Protein AF-A0AAE3R8P4-F1 (afdb_monomer_lite)

Sequence (174 aa):
MRALVIVIVSLFISVQSFGQLGGVLKKAKDKAASEATSMDGKGVQPDACISNVEGRLKSINDSYYPKFQKDAKGYLGSPSALWFARKDFEAARYFYTGGKQGYGRPGAVTCDQGPATIDPRYKALKDKMDAAEAKVKEMEKAKGYEFVGVKDNNILYKDIKTGKELSADESGNI

pLDDT: mean 77.82, std 22.67, range [34.72, 98.31]

Foldseek 3Di:
DDDDDDDDDDDDDDDDDDDPPVVVVVVVVVVVVPVVDPPPVPQDDLVVLLCLLVVLLCCLVPPLLVVCVVPVCVQLVAWQSLVSLQQSLQSSVCQLVQNPFGADDPPPDHNDPDPNVVDVSSVVVVVSSVVSVVSSQVSQVSSQWDFDGADPNATWIARNVVRDIDDSVRSSTD

Radius of gyration: 30.26 Å; chains: 1; bounding box: 42×77×88 Å

Structure (mmCIF, N/CA/C/O backbone):
data_AF-A0AAE3R8P4-F1
#
_entry.id   AF-A0AAE3R8P4-F1
#
loop_
_atom_site.group_PDB
_atom_site.id
_atom_site.type_symbol
_atom_site.label_atom_id
_atom_site.label_alt_id
_atom_site.label_comp_id
_atom_site.label_asym_id
_atom_site.label_entity_id
_atom_site.label_seq_id
_atom_site.pdbx_PDB_ins_code
_atom_site.Cartn_x
_atom_site.Cartn_y
_atom_site.Cartn_z
_atom_site.occupancy
_atom_site.B_iso_or_equiv
_atom_site.auth_seq_id
_atom_site.auth_comp_id
_atom_site.auth_asym_id
_atom_site.auth_atom_id
_atom_site.pdbx_PDB_model_num
ATOM 1 N N . MET A 1 1 ? 10.274 -66.204 -51.457 1.00 34.72 1 MET A N 1
ATOM 2 C CA . MET A 1 1 ? 11.520 -66.260 -52.249 1.00 34.72 1 MET A CA 1
ATOM 3 C C . MET A 1 1 ? 11.538 -65.085 -53.212 1.00 34.72 1 MET A C 1
ATOM 5 O O . MET A 1 1 ? 10.540 -64.849 -53.869 1.00 34.72 1 MET A O 1
ATOM 9 N N . ARG A 1 2 ? 12.651 -64.344 -53.178 1.00 39.69 2 ARG A N 1
ATOM 10 C CA . ARG A 1 2 ? 13.219 -63.391 -54.149 1.00 39.69 2 ARG A CA 1
ATOM 11 C C . ARG A 1 2 ? 12.460 -63.171 -55.470 1.00 39.69 2 ARG A C 1
ATOM 13 O O . ARG A 1 2 ? 12.318 -64.117 -56.230 1.00 39.69 2 ARG A O 1
ATOM 20 N N . ALA A 1 3 ? 12.212 -61.907 -55.813 1.00 35.81 3 ALA A N 1
ATOM 21 C CA . ALA A 1 3 ? 12.577 -61.374 -57.129 1.00 35.81 3 ALA A CA 1
ATOM 22 C C . ALA A 1 3 ? 12.616 -59.839 -57.088 1.00 35.81 3 ALA A C 1
ATOM 24 O O . ALA A 1 3 ? 11.603 -59.158 -56.973 1.00 35.81 3 ALA A O 1
ATOM 25 N N . LEU A 1 4 ? 13.840 -59.335 -57.143 1.00 42.78 4 LEU A N 1
ATOM 26 C CA . LEU A 1 4 ? 14.225 -57.959 -57.393 1.00 42.78 4 LEU A CA 1
ATOM 27 C C . LEU A 1 4 ? 14.168 -57.752 -58.914 1.00 42.78 4 LEU A C 1
ATOM 29 O O . LEU A 1 4 ? 14.812 -58.513 -59.631 1.00 42.78 4 LEU A O 1
ATOM 33 N N . VAL A 1 5 ? 13.435 -56.754 -59.409 1.00 38.69 5 VAL A N 1
ATOM 34 C CA . VAL A 1 5 ? 13.581 -56.292 -60.798 1.00 38.69 5 VAL A CA 1
ATOM 35 C C . VAL A 1 5 ? 13.762 -54.782 -60.783 1.00 38.69 5 VAL A C 1
ATOM 37 O O . VAL A 1 5 ? 12.834 -54.006 -60.576 1.00 38.69 5 VAL A O 1
ATOM 40 N N . ILE A 1 6 ? 15.025 -54.412 -60.956 1.00 45.69 6 ILE A N 1
ATOM 41 C CA . ILE A 1 6 ? 15.512 -53.081 -61.282 1.00 45.69 6 ILE A CA 1
ATOM 42 C C . ILE A 1 6 ? 15.182 -52.837 -62.756 1.00 45.69 6 ILE A C 1
ATOM 44 O O . ILE A 1 6 ? 15.596 -53.624 -63.606 1.00 45.69 6 ILE A O 1
ATOM 48 N N . VAL A 1 7 ? 14.507 -51.731 -63.068 1.00 41.19 7 VAL A N 1
ATOM 49 C CA . VAL A 1 7 ? 14.549 -51.139 -64.409 1.00 41.19 7 VAL A CA 1
ATOM 50 C C . VAL A 1 7 ? 14.964 -49.683 -64.263 1.00 41.19 7 VAL A C 1
ATOM 52 O O . VAL A 1 7 ? 14.211 -48.829 -63.806 1.00 41.19 7 VAL A O 1
ATOM 55 N N . ILE A 1 8 ? 16.221 -49.453 -64.628 1.00 45.25 8 ILE A N 1
ATOM 56 C CA . ILE A 1 8 ? 16.829 -48.155 -64.894 1.00 45.25 8 ILE A CA 1
ATOM 57 C C . ILE A 1 8 ? 16.442 -47.791 -66.328 1.00 45.25 8 ILE A C 1
ATOM 59 O O . ILE A 1 8 ? 16.753 -48.545 -67.248 1.00 45.25 8 ILE A O 1
ATOM 63 N N . VAL A 1 9 ? 15.801 -46.638 -66.527 1.00 41.31 9 VAL A N 1
ATOM 64 C CA . VAL A 1 9 ? 15.781 -45.967 -67.832 1.00 41.31 9 VAL A CA 1
ATOM 65 C C . VAL A 1 9 ? 16.339 -44.566 -67.655 1.00 41.31 9 VAL A C 1
ATOM 67 O O . VAL A 1 9 ? 15.931 -43.795 -66.789 1.00 41.31 9 VAL A O 1
ATOM 70 N N . SER A 1 10 ? 17.346 -44.318 -68.472 1.00 40.88 10 SER A N 1
ATOM 71 C CA . SER A 1 10 ? 18.300 -43.230 -68.427 1.00 40.88 10 SER A CA 1
ATOM 72 C C . SER A 1 10 ? 17.817 -41.986 -69.174 1.00 40.88 10 SER A C 1
ATOM 74 O O . SER A 1 10 ? 17.203 -42.091 -70.228 1.00 40.88 10 SER A O 1
ATOM 76 N N . LEU A 1 11 ? 18.252 -40.835 -68.651 1.00 38.25 11 LEU A N 1
ATOM 77 C CA . LEU A 1 11 ? 18.600 -39.587 -69.341 1.00 38.25 11 LEU A CA 1
ATOM 78 C C . LEU A 1 11 ? 17.539 -38.882 -70.211 1.00 38.25 11 LEU A C 1
ATOM 80 O O . LEU A 1 11 ? 17.359 -39.194 -71.380 1.00 38.25 11 LEU A O 1
ATOM 84 N N . PHE A 1 12 ? 17.090 -37.724 -69.716 1.00 40.06 12 PHE A N 1
ATOM 85 C CA . PHE A 1 12 ? 17.324 -36.478 -70.452 1.00 40.06 12 PHE A CA 1
ATOM 86 C C . PHE A 1 12 ? 18.045 -35.476 -69.547 1.00 40.06 12 PHE A C 1
ATOM 88 O O . PHE A 1 12 ? 17.573 -35.108 -68.473 1.00 40.06 12 PHE A O 1
ATOM 95 N N . ILE A 1 13 ? 19.237 -35.087 -69.993 1.00 48.44 13 ILE A N 1
ATOM 96 C CA . ILE A 1 13 ? 20.045 -34.003 -69.448 1.00 48.44 13 ILE A CA 1
ATOM 97 C C . ILE A 1 13 ? 19.476 -32.697 -69.998 1.00 48.44 13 ILE A C 1
ATOM 99 O O . ILE A 1 13 ? 19.463 -32.494 -71.209 1.00 48.44 13 ILE A O 1
ATOM 103 N N . SER A 1 14 ? 19.124 -31.770 -69.115 1.00 42.75 14 SER A N 1
ATOM 104 C CA . SER A 1 14 ? 19.310 -30.348 -69.394 1.00 42.75 14 SER A CA 1
ATOM 105 C C . SER A 1 14 ? 19.707 -29.652 -68.101 1.00 42.75 14 SER A C 1
ATOM 107 O O . SER A 1 14 ? 18.907 -29.439 -67.192 1.00 42.75 14 SER A O 1
ATOM 109 N N . VAL A 1 15 ? 21.001 -29.365 -68.032 1.00 44.94 15 VAL A N 1
ATOM 110 C CA . VAL A 1 15 ? 21.648 -28.493 -67.061 1.00 44.94 15 VAL A CA 1
ATOM 111 C C . VAL A 1 15 ? 20.979 -27.125 -67.110 1.00 44.94 15 VAL A C 1
ATOM 113 O O . VAL A 1 15 ? 20.926 -26.529 -68.180 1.00 44.94 15 VAL A O 1
ATOM 116 N N . GLN A 1 16 ? 20.584 -26.585 -65.958 1.00 41.31 16 GLN A N 1
ATOM 117 C CA . GLN A 1 16 ? 20.777 -25.162 -65.703 1.00 41.31 16 GLN A CA 1
ATOM 118 C C . GLN A 1 16 ? 20.914 -24.873 -64.203 1.00 41.31 16 GLN A C 1
ATOM 120 O O . GLN A 1 16 ? 19.970 -24.941 -63.423 1.00 41.31 16 GLN A O 1
ATOM 125 N N . SER A 1 17 ? 22.136 -24.451 -63.868 1.00 39.94 17 SER A N 1
ATOM 126 C CA . SER A 1 17 ? 22.489 -23.520 -62.791 1.00 39.94 17 SER A CA 1
ATOM 127 C C . SER A 1 17 ? 22.345 -23.980 -61.335 1.00 39.94 17 SER A C 1
ATOM 129 O O . SER A 1 17 ? 21.354 -23.750 -60.646 1.00 39.94 17 SER A O 1
ATOM 131 N N . PHE A 1 18 ? 23.480 -24.462 -60.822 1.00 46.66 18 PHE A N 1
ATOM 132 C CA . PHE A 1 18 ? 23.996 -24.087 -59.506 1.00 46.66 18 PHE A CA 1
ATOM 133 C C . PHE A 1 18 ? 23.736 -22.595 -59.231 1.00 46.66 18 PHE A C 1
ATOM 135 O O . PHE A 1 18 ? 24.358 -21.729 -59.839 1.00 46.66 18 PHE A O 1
ATOM 142 N N . GLY A 1 19 ? 22.809 -22.297 -58.323 1.00 44.84 19 GLY A N 1
ATOM 143 C CA . GLY A 1 19 ? 22.514 -20.913 -57.945 1.00 44.84 19 GLY A CA 1
ATOM 144 C C . GLY A 1 19 ? 21.623 -20.728 -56.718 1.00 44.84 19 GLY A C 1
ATOM 145 O O . GLY A 1 19 ? 21.225 -19.603 -56.442 1.00 44.84 19 GLY A O 1
ATOM 146 N N . GLN A 1 20 ? 21.295 -21.784 -55.963 1.00 42.03 20 GLN A N 1
ATOM 147 C CA . GLN A 1 20 ? 20.344 -21.665 -54.846 1.00 42.03 20 GLN A CA 1
ATOM 148 C C . GLN A 1 20 ? 20.887 -21.975 -53.449 1.00 42.03 20 GLN A C 1
ATOM 150 O O . GLN A 1 20 ? 20.189 -21.697 -52.480 1.00 42.03 20 GLN A O 1
ATOM 155 N N . LEU A 1 21 ? 22.141 -22.411 -53.285 1.00 44.31 21 LEU A N 1
ATOM 156 C CA . LEU A 1 21 ? 22.715 -22.619 -51.942 1.00 44.31 21 LEU A CA 1
ATOM 157 C C . LEU A 1 21 ? 23.191 -21.329 -51.240 1.00 44.31 21 LEU A C 1
ATOM 159 O O . LEU A 1 21 ? 23.344 -21.330 -50.022 1.00 44.31 21 LEU A O 1
ATOM 163 N N . GLY A 1 22 ? 23.328 -20.205 -51.954 1.00 40.84 22 GLY A N 1
ATOM 164 C CA . GLY A 1 22 ? 23.588 -18.889 -51.342 1.00 40.84 22 GLY A CA 1
ATOM 165 C C . GLY A 1 22 ? 22.333 -18.194 -50.792 1.00 40.84 22 GLY A C 1
ATOM 166 O O . GLY A 1 22 ? 22.421 -17.365 -49.887 1.00 40.84 22 GLY A O 1
ATOM 167 N N . GLY A 1 23 ? 21.148 -18.553 -51.301 1.00 39.78 23 GLY A N 1
ATOM 168 C CA . GLY A 1 23 ? 19.876 -17.955 -50.887 1.00 39.78 23 GLY A CA 1
ATOM 169 C C . GLY A 1 23 ? 19.328 -18.526 -49.580 1.00 39.78 23 G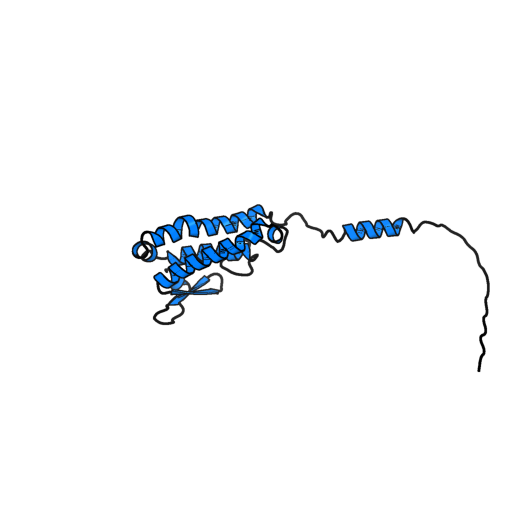LY A C 1
ATOM 170 O O . GLY A 1 23 ? 18.700 -17.800 -48.814 1.00 39.78 23 GLY A O 1
ATOM 171 N N . VAL A 1 24 ? 19.591 -19.805 -49.284 1.00 45.69 24 VAL A N 1
ATOM 172 C CA . VAL A 1 24 ? 19.056 -20.461 -48.075 1.00 45.69 24 VAL A CA 1
ATOM 173 C C . VAL A 1 24 ? 19.833 -20.064 -46.817 1.00 45.69 24 VAL A C 1
ATOM 175 O O . VAL A 1 24 ? 19.227 -19.892 -45.765 1.00 45.69 24 VAL A O 1
ATOM 178 N N . LEU A 1 25 ? 21.144 -19.811 -46.924 1.00 44.97 25 LEU A N 1
ATOM 179 C CA . LEU A 1 25 ? 21.948 -19.281 -45.812 1.00 44.97 25 LEU A CA 1
ATOM 180 C C . LEU A 1 25 ? 21.599 -17.823 -45.486 1.00 44.97 25 LEU A C 1
ATOM 182 O O . LEU A 1 25 ? 21.582 -17.447 -44.314 1.00 44.97 25 LEU A O 1
ATOM 186 N N . LYS A 1 26 ? 21.228 -17.022 -46.495 1.00 45.53 26 LYS A N 1
ATOM 187 C CA . LYS A 1 26 ? 20.681 -15.682 -46.261 1.00 45.53 26 LYS A CA 1
ATOM 188 C C . LYS A 1 26 ? 19.285 -15.754 -45.639 1.00 45.53 26 LYS A C 1
ATOM 190 O O . LYS A 1 26 ? 19.054 -15.103 -44.633 1.00 45.53 26 LYS A O 1
ATOM 195 N N . LYS A 1 27 ? 18.411 -16.653 -46.108 1.00 45.81 27 LYS A N 1
ATOM 196 C CA . LYS A 1 27 ? 17.082 -16.860 -45.503 1.00 45.81 27 LYS A CA 1
ATOM 197 C C . LYS A 1 27 ? 17.136 -17.425 -44.081 1.00 45.81 27 LYS A C 1
ATOM 199 O O . LYS A 1 27 ? 16.263 -17.096 -43.294 1.00 45.81 27 LYS A O 1
ATOM 204 N N . ALA A 1 28 ? 18.134 -18.233 -43.722 1.00 47.09 28 ALA A N 1
ATOM 205 C CA . ALA A 1 28 ? 18.304 -18.727 -42.353 1.00 47.09 28 ALA A CA 1
ATOM 206 C C . ALA A 1 28 ? 18.889 -17.658 -41.414 1.00 47.09 28 ALA A C 1
ATOM 208 O O . ALA A 1 28 ? 18.448 -17.556 -40.273 1.00 47.09 28 ALA A O 1
ATOM 209 N N . LYS A 1 29 ? 19.811 -16.810 -41.896 1.00 42.62 29 LYS A N 1
ATOM 210 C CA . LYS A 1 29 ? 20.301 -15.656 -41.126 1.00 42.62 29 LYS A CA 1
ATOM 211 C C . LYS A 1 29 ? 19.224 -14.580 -40.975 1.00 42.62 29 LYS A C 1
ATOM 213 O O . LYS A 1 29 ? 19.071 -14.042 -39.887 1.00 42.62 29 LYS A O 1
ATOM 218 N N . ASP A 1 30 ? 18.429 -14.347 -42.014 1.00 40.03 30 ASP A N 1
ATOM 219 C CA . ASP A 1 30 ? 17.311 -13.406 -41.977 1.00 40.03 30 ASP A CA 1
ATOM 220 C C . ASP A 1 30 ? 16.123 -13.971 -41.185 1.00 40.03 30 ASP A C 1
ATOM 222 O O . ASP A 1 30 ? 15.378 -13.195 -40.609 1.00 40.03 30 ASP A O 1
ATOM 226 N N . LYS A 1 31 ? 15.962 -15.300 -41.064 1.00 39.75 31 LYS A N 1
ATOM 227 C CA . LYS A 1 31 ? 14.930 -15.915 -40.208 1.00 39.75 31 LYS A CA 1
ATOM 228 C C . LYS A 1 31 ? 15.346 -16.006 -38.734 1.00 39.75 31 LYS A C 1
ATOM 230 O O . LYS A 1 31 ? 14.510 -15.772 -37.874 1.00 39.75 31 LYS A O 1
ATOM 235 N N . ALA A 1 32 ? 16.633 -16.208 -38.440 1.00 38.72 32 ALA A N 1
ATOM 236 C CA . ALA A 1 32 ? 17.183 -16.035 -37.090 1.00 38.72 32 ALA A CA 1
ATOM 237 C C . ALA A 1 32 ? 17.271 -14.551 -36.673 1.00 38.72 32 ALA A C 1
ATOM 239 O O . ALA A 1 32 ? 17.226 -14.242 -35.487 1.00 38.72 32 ALA A O 1
ATOM 240 N N . ALA A 1 33 ? 17.338 -13.625 -37.637 1.00 37.88 33 ALA A N 1
ATOM 241 C CA . ALA A 1 33 ? 17.174 -12.189 -37.406 1.00 37.88 33 ALA A CA 1
ATOM 242 C C . ALA A 1 33 ? 15.701 -11.727 -37.451 1.00 37.88 33 ALA A C 1
ATOM 244 O O . ALA A 1 33 ? 15.404 -10.632 -36.994 1.00 37.88 33 ALA A O 1
ATOM 245 N N . SER A 1 34 ? 14.771 -12.549 -37.951 1.00 40.09 34 SER A N 1
ATOM 246 C CA . SER A 1 34 ? 13.323 -12.263 -38.018 1.00 40.09 34 SER A CA 1
ATOM 247 C C . SER A 1 34 ? 12.538 -12.850 -36.842 1.00 40.09 34 SER A C 1
ATOM 249 O O . SER A 1 34 ? 11.363 -12.524 -36.687 1.00 40.09 34 SER A O 1
ATOM 251 N N . GLU A 1 35 ? 13.166 -13.672 -36.000 1.00 36.78 35 GLU A N 1
ATOM 252 C CA . GLU A 1 35 ? 12.722 -13.909 -34.618 1.00 36.78 35 GLU A CA 1
ATOM 253 C C . GLU A 1 35 ? 13.353 -12.903 -33.635 1.00 36.78 35 GLU A C 1
ATOM 255 O O . GLU A 1 35 ? 13.102 -12.959 -32.433 1.00 36.78 35 GLU A O 1
ATOM 260 N N . ALA A 1 36 ? 14.074 -11.888 -34.135 1.00 39.28 36 ALA A N 1
ATOM 261 C CA . ALA A 1 36 ? 14.112 -10.588 -33.472 1.00 39.28 36 ALA A CA 1
ATOM 262 C C . ALA A 1 36 ? 12.799 -9.875 -33.814 1.00 39.28 36 ALA A C 1
ATOM 264 O O . ALA A 1 36 ? 12.713 -9.036 -34.709 1.00 39.28 36 ALA A O 1
ATOM 265 N N . THR A 1 37 ? 11.756 -10.343 -33.133 1.00 39.44 37 THR A N 1
ATOM 266 C CA . THR A 1 37 ? 10.412 -9.786 -33.054 1.00 39.44 37 THR A CA 1
ATOM 267 C C . THR A 1 37 ? 10.424 -8.286 -33.298 1.00 39.44 37 THR A C 1
ATOM 269 O O . THR A 1 37 ? 11.175 -7.554 -32.651 1.00 39.44 37 THR A O 1
ATOM 272 N N . SER A 1 38 ? 9.559 -7.849 -34.207 1.00 35.44 38 SER A N 1
ATOM 273 C CA . SER A 1 38 ? 9.093 -6.478 -34.340 1.00 35.44 38 SER A CA 1
ATOM 274 C C . SER A 1 38 ? 8.716 -5.912 -32.967 1.00 35.44 38 SER A C 1
ATOM 276 O O . SER A 1 38 ? 7.572 -6.000 -32.525 1.00 35.44 38 SER A O 1
ATOM 278 N N . MET A 1 39 ? 9.692 -5.341 -32.270 1.00 42.06 39 MET A N 1
ATOM 279 C CA . MET A 1 39 ? 9.447 -4.342 -31.255 1.00 42.06 39 MET A CA 1
ATOM 280 C C . MET A 1 39 ? 9.284 -3.042 -32.023 1.00 42.06 39 MET A C 1
ATOM 282 O O . MET A 1 39 ? 10.241 -2.292 -32.209 1.00 42.06 39 MET A O 1
ATOM 286 N N . ASP A 1 40 ? 8.060 -2.780 -32.487 1.00 36.16 40 ASP A N 1
ATOM 287 C CA . ASP A 1 40 ? 7.622 -1.393 -32.591 1.00 36.16 40 ASP A CA 1
ATOM 288 C C . ASP A 1 40 ? 8.036 -0.736 -31.274 1.00 36.16 40 ASP A C 1
ATOM 290 O O . ASP A 1 40 ? 7.662 -1.222 -30.205 1.00 36.16 40 ASP A O 1
ATOM 294 N N . GLY A 1 41 ? 8.916 0.265 -31.353 1.00 42.38 41 GLY A N 1
ATOM 295 C CA . GLY A 1 41 ? 9.705 0.842 -30.257 1.00 42.38 41 GLY A CA 1
ATOM 296 C C . GLY A 1 41 ? 8.900 1.572 -29.176 1.00 42.38 41 GLY A C 1
ATOM 297 O O . GLY A 1 41 ? 9.265 2.663 -28.755 1.00 42.38 41 GLY A O 1
ATOM 298 N N . LYS A 1 42 ? 7.802 0.972 -28.722 1.00 46.25 42 LYS A N 1
ATOM 299 C CA . LYS A 1 42 ? 6.949 1.364 -27.604 1.00 46.25 42 LYS A CA 1
ATOM 300 C C . LYS A 1 42 ? 7.082 0.397 -26.424 1.00 46.25 42 LYS A C 1
ATOM 302 O O . LYS A 1 42 ? 6.207 0.355 -25.566 1.00 46.25 42 LYS A O 1
ATOM 307 N N . GLY A 1 43 ? 8.163 -0.385 -26.363 1.00 52.62 43 GLY A N 1
ATOM 308 C CA . GLY A 1 43 ? 8.546 -1.053 -25.124 1.00 52.62 43 GLY A CA 1
ATOM 309 C C . GLY A 1 43 ? 8.767 0.013 -24.054 1.00 52.62 43 GLY A C 1
ATOM 310 O O . GLY A 1 43 ? 9.581 0.918 -24.242 1.00 52.62 43 GLY A O 1
ATOM 311 N N . VAL A 1 44 ? 8.006 -0.052 -22.961 1.00 56.25 44 VAL A N 1
ATOM 312 C CA . VAL A 1 44 ? 8.179 0.866 -21.833 1.00 56.25 44 VAL A CA 1
ATOM 313 C C . VAL A 1 44 ? 9.620 0.750 -21.351 1.00 56.25 44 VAL A C 1
ATOM 315 O O . VAL A 1 44 ? 10.068 -0.332 -20.966 1.00 56.25 44 VAL A O 1
ATOM 318 N N . GLN A 1 45 ? 10.350 1.865 -21.411 1.00 64.06 45 GLN A N 1
ATOM 319 C CA . GLN A 1 45 ? 11.737 1.927 -20.967 1.00 64.06 45 GLN A CA 1
ATOM 320 C C . GLN A 1 45 ? 11.808 1.479 -19.496 1.00 64.06 45 GLN A C 1
ATOM 322 O O . GLN A 1 45 ? 11.023 1.990 -18.684 1.00 64.06 45 GLN A O 1
ATOM 327 N N . PRO A 1 46 ? 12.718 0.551 -19.136 1.00 69.50 46 PRO A N 1
ATOM 328 C CA . PRO A 1 46 ? 12.844 0.023 -17.777 1.00 69.50 46 PRO A CA 1
ATOM 329 C C . PRO A 1 46 ? 12.854 1.109 -16.700 1.00 69.50 46 PRO A C 1
ATOM 331 O O . PRO A 1 46 ? 12.211 0.954 -15.666 1.00 69.50 46 PRO A O 1
ATOM 334 N N . ASP A 1 47 ? 13.494 2.245 -16.979 1.00 77.06 47 ASP A N 1
ATOM 335 C CA . ASP A 1 47 ? 13.626 3.353 -16.035 1.00 77.06 47 ASP A CA 1
ATOM 336 C C . ASP A 1 47 ? 12.281 3.984 -15.645 1.00 77.06 47 ASP A C 1
ATOM 338 O O . ASP A 1 47 ? 12.054 4.258 -14.469 1.00 77.06 47 ASP A O 1
ATOM 342 N N . ALA A 1 48 ? 11.354 4.170 -16.592 1.00 78.38 48 ALA A N 1
ATOM 343 C CA . ALA A 1 48 ? 10.042 4.755 -16.297 1.00 78.38 48 ALA A CA 1
ATOM 344 C C . ALA A 1 48 ? 9.183 3.808 -15.441 1.00 78.38 48 ALA A C 1
ATOM 346 O O . ALA A 1 48 ? 8.510 4.228 -14.500 1.00 78.38 48 ALA A O 1
ATOM 347 N N . CYS A 1 49 ? 9.241 2.514 -15.751 1.00 76.75 49 CYS A N 1
ATOM 348 C CA . CYS A 1 49 ? 8.577 1.460 -14.991 1.00 76.75 49 CYS A CA 1
ATOM 349 C C . CYS A 1 49 ? 9.125 1.376 -13.552 1.00 76.75 49 CYS A C 1
ATOM 351 O O . CYS A 1 49 ? 8.358 1.452 -12.590 1.00 76.75 49 CYS A O 1
ATOM 353 N N . ILE A 1 50 ? 10.450 1.278 -13.404 1.00 85.44 50 ILE A N 1
ATOM 354 C CA . ILE A 1 50 ? 11.125 1.183 -12.104 1.00 85.44 50 ILE A CA 1
ATOM 355 C C . ILE A 1 50 ? 10.853 2.443 -11.275 1.00 85.44 50 ILE A C 1
ATOM 357 O O . ILE A 1 50 ? 10.464 2.331 -10.114 1.00 85.44 50 ILE A O 1
ATOM 361 N N . SER A 1 51 ? 10.956 3.631 -11.879 1.00 88.12 51 SER A N 1
ATOM 362 C CA . SER A 1 51 ? 10.710 4.906 -11.197 1.00 88.12 51 SER A CA 1
ATOM 363 C C . SER A 1 51 ? 9.288 5.015 -10.636 1.00 88.12 51 SER A C 1
ATOM 365 O O . SER A 1 51 ? 9.110 5.488 -9.513 1.00 88.12 51 SER A O 1
ATOM 367 N N . ASN A 1 52 ? 8.274 4.519 -11.355 1.00 87.44 52 ASN A N 1
ATOM 368 C CA . ASN A 1 52 ? 6.897 4.504 -10.854 1.00 87.44 52 ASN A CA 1
ATOM 369 C C . ASN A 1 52 ? 6.732 3.608 -9.619 1.00 87.44 52 ASN A C 1
ATOM 371 O O . ASN A 1 52 ? 6.056 4.004 -8.668 1.00 87.44 52 ASN A O 1
ATOM 375 N N . VAL A 1 53 ? 7.355 2.424 -9.606 1.00 91.31 53 VAL A N 1
ATOM 376 C CA . VAL A 1 53 ? 7.337 1.542 -8.429 1.00 91.31 53 VAL A CA 1
ATOM 377 C C . VAL A 1 53 ? 8.080 2.210 -7.272 1.00 91.31 53 VAL A C 1
ATOM 379 O O . VAL A 1 53 ? 7.522 2.384 -6.190 1.00 91.31 53 VAL A O 1
ATOM 382 N N . GLU A 1 54 ? 9.316 2.648 -7.500 1.00 92.69 54 GLU A N 1
ATOM 383 C CA . GLU A 1 54 ? 10.164 3.227 -6.457 1.00 92.69 54 GLU A CA 1
ATOM 384 C C . GLU A 1 54 ? 9.583 4.509 -5.863 1.00 92.69 54 GLU A C 1
ATOM 386 O O . GLU A 1 54 ? 9.618 4.676 -4.646 1.00 92.69 54 GLU A O 1
ATOM 391 N N . GLY A 1 55 ? 8.989 5.381 -6.681 1.00 91.94 55 GLY A N 1
ATOM 392 C CA . GLY A 1 55 ? 8.346 6.606 -6.210 1.00 91.94 55 GLY A CA 1
ATOM 393 C C . GLY A 1 55 ? 7.209 6.330 -5.225 1.00 91.94 55 GLY A C 1
ATOM 394 O O . GLY A 1 55 ? 7.086 7.020 -4.214 1.00 91.94 55 GLY A O 1
ATOM 395 N N . ARG A 1 56 ? 6.423 5.274 -5.461 1.0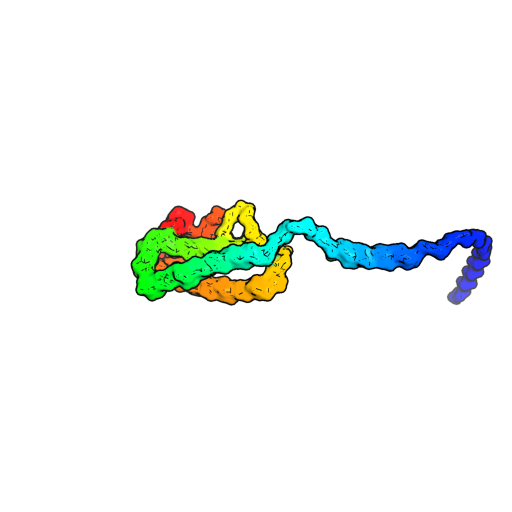0 94.25 56 ARG A N 1
ATOM 396 C CA . ARG A 1 56 ? 5.346 4.848 -4.554 1.00 94.25 56 ARG A CA 1
ATOM 397 C C . ARG A 1 56 ? 5.885 4.208 -3.280 1.00 94.25 56 ARG A C 1
ATOM 399 O O . ARG A 1 56 ? 5.434 4.533 -2.183 1.00 94.25 56 ARG A O 1
ATOM 406 N N . LEU A 1 57 ? 6.896 3.349 -3.406 1.00 95.94 57 LEU A N 1
ATOM 407 C CA . LEU A 1 57 ? 7.559 2.750 -2.246 1.00 95.94 57 LEU A CA 1
ATOM 408 C C . LEU A 1 57 ? 8.245 3.808 -1.369 1.00 95.94 57 LEU A C 1
ATOM 410 O O . LEU A 1 57 ? 8.266 3.677 -0.144 1.00 95.94 57 LEU A O 1
ATOM 414 N N . LYS A 1 58 ? 8.756 4.887 -1.971 1.00 95.44 58 LYS A N 1
ATOM 415 C CA . LYS A 1 58 ? 9.341 6.026 -1.259 1.00 95.44 58 LYS A CA 1
ATOM 416 C C . LYS A 1 58 ? 8.323 6.717 -0.351 1.00 95.44 58 LYS A C 1
ATOM 418 O O . LYS A 1 58 ? 8.659 7.009 0.792 1.00 95.44 58 LYS A O 1
ATOM 423 N N . SER A 1 59 ? 7.079 6.928 -0.793 1.00 95.06 59 SER A N 1
ATOM 424 C CA . SER A 1 59 ? 6.023 7.492 0.070 1.00 95.06 59 SER A CA 1
ATOM 425 C C . SER A 1 59 ? 5.827 6.674 1.350 1.00 95.06 59 SER A C 1
ATOM 427 O O . SER A 1 59 ? 5.712 7.233 2.442 1.00 95.06 59 SER A O 1
ATOM 429 N N . ILE A 1 60 ? 5.844 5.343 1.232 1.00 97.12 60 ILE A N 1
ATOM 430 C CA . ILE A 1 60 ? 5.693 4.432 2.372 1.00 97.12 60 ILE A CA 1
ATOM 431 C C . ILE A 1 60 ? 6.899 4.552 3.305 1.00 97.12 60 ILE A C 1
ATOM 433 O O . ILE A 1 60 ? 6.730 4.742 4.508 1.00 97.12 60 ILE A O 1
ATOM 437 N N . ASN A 1 61 ? 8.107 4.463 2.749 1.00 95.94 61 ASN A N 1
ATOM 438 C CA . ASN A 1 61 ? 9.344 4.377 3.522 1.00 95.94 61 ASN A CA 1
ATOM 439 C C . ASN A 1 61 ? 9.773 5.701 4.157 1.00 95.94 61 ASN A C 1
ATOM 441 O O . ASN A 1 61 ? 10.309 5.679 5.263 1.00 95.94 61 ASN A O 1
ATOM 445 N N . ASP A 1 62 ? 9.503 6.825 3.498 1.00 96.25 62 ASP A N 1
ATOM 446 C CA . ASP A 1 62 ? 10.054 8.126 3.885 1.00 96.25 62 ASP A CA 1
ATOM 447 C C . ASP A 1 62 ? 8.999 9.063 4.488 1.00 96.25 62 ASP A C 1
ATOM 449 O O . ASP A 1 62 ? 9.352 10.078 5.085 1.00 96.25 62 ASP A O 1
ATOM 453 N N . SER A 1 63 ? 7.705 8.761 4.330 1.00 95.38 63 SER A N 1
ATOM 454 C CA . SER A 1 63 ? 6.618 9.618 4.824 1.00 95.38 63 SER A CA 1
ATOM 455 C C . SER A 1 63 ? 5.668 8.867 5.748 1.00 95.38 63 SER A C 1
ATOM 457 O O . SER A 1 63 ? 5.590 9.201 6.928 1.00 95.38 63 SER A O 1
ATOM 459 N N . TYR A 1 64 ? 4.953 7.857 5.250 1.00 96.56 64 TYR A N 1
ATOM 460 C CA . TYR A 1 64 ? 3.873 7.215 6.008 1.00 96.56 64 TYR A CA 1
ATOM 461 C C . TYR A 1 64 ? 4.390 6.428 7.210 1.00 96.56 64 TYR A C 1
ATOM 463 O O . TYR A 1 64 ? 4.016 6.714 8.348 1.00 96.56 64 TYR A O 1
ATOM 471 N N . TYR A 1 65 ? 5.306 5.489 6.977 1.00 97.62 65 TYR A N 1
ATOM 472 C CA . TYR A 1 65 ? 5.803 4.617 8.033 1.00 97.62 65 TYR A CA 1
ATOM 473 C C . TYR A 1 65 ? 6.616 5.365 9.105 1.00 97.62 65 TYR A C 1
ATOM 475 O O . TYR A 1 65 ? 6.381 5.122 10.285 1.00 97.62 65 TYR A O 1
ATOM 483 N N . PRO A 1 66 ? 7.497 6.333 8.775 1.00 98.06 66 PRO A N 1
ATOM 484 C CA . PRO A 1 66 ? 8.166 7.135 9.800 1.00 98.06 66 PRO A CA 1
ATOM 485 C C . PRO A 1 66 ? 7.204 7.954 10.670 1.00 98.06 66 PRO A C 1
ATOM 487 O O . PRO A 1 66 ? 7.416 8.067 11.876 1.00 98.06 66 PRO A O 1
ATOM 490 N N . LYS A 1 67 ? 6.128 8.509 10.091 1.00 96.94 67 LYS A N 1
ATOM 491 C CA . LYS A 1 67 ? 5.093 9.221 10.863 1.00 96.94 67 LYS A CA 1
ATOM 492 C C . LYS A 1 67 ? 4.353 8.274 11.802 1.00 96.94 67 LYS A C 1
ATOM 494 O O . LYS A 1 67 ? 4.176 8.613 12.968 1.00 96.94 67 LYS A O 1
ATOM 499 N N . PHE A 1 68 ? 3.994 7.087 11.315 1.00 97.75 68 PHE A N 1
ATOM 500 C CA . PHE A 1 68 ? 3.409 6.024 12.128 1.00 97.75 68 PHE A CA 1
ATOM 501 C C . PHE A 1 68 ? 4.330 5.599 13.283 1.00 97.75 68 PHE A C 1
ATOM 503 O O . PHE A 1 68 ? 3.883 5.527 14.420 1.00 97.75 68 PHE A O 1
ATOM 510 N N . GLN A 1 69 ? 5.619 5.376 13.021 1.00 98.19 69 GLN A N 1
ATOM 511 C CA . GLN A 1 69 ? 6.590 4.987 14.051 1.00 98.19 69 GLN A CA 1
ATOM 512 C C . GLN A 1 69 ? 6.788 6.079 15.111 1.00 98.19 69 GLN A C 1
ATOM 514 O O . GLN A 1 69 ? 6.991 5.777 16.284 1.00 98.19 69 GLN A O 1
ATOM 519 N N . LYS A 1 70 ? 6.715 7.355 14.711 1.00 97.69 70 LYS A N 1
ATOM 520 C CA . LYS A 1 70 ? 6.839 8.490 15.631 1.00 97.69 70 LYS A CA 1
ATOM 521 C C . LYS A 1 70 ? 5.600 8.672 16.512 1.00 97.69 70 LYS A C 1
ATOM 523 O O . LYS A 1 70 ? 5.741 8.949 17.698 1.00 97.69 70 LYS A O 1
ATOM 528 N N . ASP A 1 71 ? 4.408 8.570 15.930 1.00 97.00 71 ASP A N 1
ATOM 529 C CA . ASP A 1 71 ? 3.135 8.703 16.639 1.00 97.00 71 ASP A CA 1
ATOM 530 C C . ASP A 1 71 ? 2.038 7.901 15.930 1.00 97.00 71 ASP A C 1
ATOM 532 O O . ASP A 1 71 ? 1.290 8.407 15.087 1.00 97.00 71 ASP A O 1
ATOM 536 N N . ALA A 1 72 ? 1.936 6.624 16.297 1.00 95.88 72 ALA A N 1
ATOM 537 C CA . ALA A 1 72 ? 0.986 5.702 15.691 1.00 95.88 72 ALA A CA 1
ATOM 538 C C . ALA A 1 72 ? -0.464 6.165 15.875 1.00 95.88 72 ALA A C 1
ATOM 540 O O . ALA A 1 72 ? -1.264 6.067 14.944 1.00 95.88 72 ALA A O 1
ATOM 541 N N . LYS A 1 73 ? -0.806 6.691 17.060 1.00 94.69 73 LYS A N 1
ATOM 542 C CA . LYS A 1 73 ? -2.175 7.113 17.381 1.00 94.69 73 LYS A CA 1
ATOM 543 C C . LYS A 1 73 ? -2.547 8.397 16.651 1.00 94.69 73 LYS A C 1
ATOM 545 O O . LYS A 1 73 ? -3.638 8.457 16.093 1.00 94.69 73 LYS A O 1
ATOM 550 N N . GLY A 1 74 ? -1.665 9.395 16.617 1.00 95.44 74 GLY A N 1
ATOM 551 C CA . GLY A 1 74 ? -1.916 10.639 15.888 1.00 95.44 74 GLY A CA 1
ATOM 552 C C . GLY A 1 74 ? -1.988 10.425 14.378 1.00 95.44 74 GLY A C 1
ATOM 553 O O . GLY A 1 74 ? -2.912 10.913 13.725 1.00 95.44 74 GLY A O 1
ATOM 554 N N . TYR A 1 75 ? -1.068 9.635 13.816 1.00 95.62 75 TYR A N 1
ATOM 555 C CA . TYR A 1 75 ? -1.075 9.325 12.387 1.00 95.62 75 TYR A CA 1
ATOM 556 C C . TYR A 1 75 ? -2.319 8.523 11.979 1.00 95.62 75 TYR A C 1
ATOM 558 O O . TYR A 1 75 ? -3.059 8.954 11.095 1.00 95.62 75 TYR A O 1
ATOM 566 N N . LEU A 1 76 ? -2.597 7.395 12.645 1.00 95.12 76 LEU A N 1
ATOM 567 C CA . LEU A 1 76 ? -3.746 6.545 12.308 1.00 95.12 76 LEU A CA 1
ATOM 568 C C . LEU A 1 76 ? -5.084 7.121 12.783 1.00 95.12 76 LEU A C 1
ATOM 570 O O . LEU A 1 76 ? -6.127 6.654 12.334 1.00 95.12 76 LEU A O 1
ATOM 574 N N . GLY A 1 77 ? -5.080 8.131 13.652 1.00 91.88 77 GLY A N 1
ATOM 575 C CA . GLY A 1 77 ? -6.274 8.896 14.008 1.00 91.88 77 GLY A CA 1
ATOM 576 C C . GLY A 1 77 ? -6.765 9.805 12.878 1.00 91.88 77 GLY A C 1
ATOM 577 O O . GLY A 1 77 ? -7.919 10.226 12.899 1.00 91.88 77 GLY A O 1
ATOM 578 N N . SER A 1 78 ? -5.924 10.083 11.875 1.00 91.62 78 SER A N 1
ATOM 579 C CA . SER A 1 78 ? -6.319 10.889 10.720 1.00 91.62 78 SER A CA 1
ATOM 580 C C . SER A 1 78 ? -7.181 10.067 9.745 1.00 91.62 78 SER A C 1
ATOM 582 O O . SER A 1 78 ? -6.838 8.911 9.458 1.00 91.62 78 SER A O 1
ATOM 584 N N . PRO A 1 79 ? -8.277 10.636 9.206 1.00 90.00 79 PRO A N 1
ATOM 585 C CA . PRO A 1 79 ? -9.068 9.986 8.163 1.00 90.00 79 PRO A CA 1
ATOM 586 C C . PRO A 1 79 ? -8.210 9.634 6.946 1.00 90.00 79 PRO A C 1
ATOM 588 O O . PRO A 1 79 ? -7.299 10.384 6.586 1.00 90.00 79 PRO A O 1
ATOM 591 N N . SER A 1 80 ? -8.496 8.494 6.320 1.00 93.19 80 SER A N 1
ATOM 592 C CA . SER A 1 80 ? -7.828 8.010 5.100 1.00 93.19 80 SER A CA 1
ATOM 593 C C . SER A 1 80 ? -6.322 7.713 5.235 1.00 93.19 80 SER A C 1
ATOM 595 O O . SER A 1 80 ? -5.669 7.387 4.240 1.00 93.19 80 SER A O 1
ATOM 597 N N . ALA A 1 81 ? -5.718 7.858 6.423 1.00 94.00 81 ALA A N 1
ATOM 598 C CA . ALA A 1 81 ? -4.273 7.709 6.594 1.00 94.00 81 ALA A CA 1
ATOM 599 C C . ALA A 1 81 ? -3.793 6.302 6.218 1.00 94.00 81 ALA A C 1
ATOM 601 O O . ALA A 1 81 ? -2.788 6.164 5.513 1.00 94.00 81 ALA A O 1
ATOM 602 N N . LEU A 1 82 ? -4.529 5.271 6.646 1.00 96.19 82 LEU A N 1
ATOM 603 C CA . LEU A 1 82 ? -4.207 3.889 6.313 1.00 96.19 82 LEU A CA 1
ATOM 604 C C . LEU A 1 82 ? -4.464 3.611 4.828 1.00 96.19 82 LEU A C 1
ATOM 606 O O . LEU A 1 82 ? -3.636 2.988 4.160 1.00 96.19 82 LEU A O 1
ATOM 610 N N . TRP A 1 83 ? -5.571 4.130 4.301 1.00 96.44 83 TRP A N 1
ATOM 611 C CA . TRP A 1 83 ? -5.963 3.979 2.911 1.00 96.44 83 TRP A CA 1
ATOM 612 C C . TRP A 1 83 ? -4.929 4.574 1.960 1.00 96.44 83 TRP A C 1
ATOM 614 O O . TRP A 1 83 ? -4.588 3.936 0.970 1.00 96.44 83 TRP A O 1
ATOM 624 N N . PHE A 1 84 ? -4.352 5.744 2.259 1.00 95.62 84 PHE A N 1
ATOM 625 C CA . PHE A 1 84 ? -3.286 6.317 1.429 1.00 95.62 84 PHE A CA 1
ATOM 626 C C . PHE A 1 84 ? -2.025 5.450 1.408 1.00 95.62 84 PHE A C 1
ATOM 628 O O . PHE A 1 84 ? -1.450 5.245 0.337 1.00 95.62 84 PHE A O 1
ATOM 635 N N . ALA A 1 85 ? -1.616 4.902 2.557 1.00 96.94 85 ALA A N 1
ATOM 636 C CA . ALA A 1 85 ? -0.463 4.008 2.620 1.00 96.94 85 ALA A CA 1
ATOM 637 C C . ALA A 1 85 ? -0.681 2.734 1.787 1.00 96.94 85 ALA A C 1
ATOM 639 O O . ALA A 1 85 ? 0.187 2.353 0.996 1.00 96.94 85 ALA A O 1
ATOM 640 N N . ARG A 1 86 ? -1.858 2.107 1.901 1.00 97.88 86 ARG A N 1
ATOM 641 C CA . ARG A 1 86 ? -2.208 0.935 1.090 1.00 97.88 86 ARG A CA 1
ATOM 642 C C . ARG A 1 86 ? -2.393 1.286 -0.376 1.00 97.88 86 ARG A C 1
ATOM 644 O O . ARG A 1 86 ? -1.937 0.529 -1.221 1.00 97.88 86 ARG A O 1
ATOM 651 N N . LYS A 1 87 ? -2.987 2.430 -0.703 1.00 96.06 87 LYS A N 1
ATOM 652 C CA . LYS A 1 87 ? -3.136 2.891 -2.086 1.00 96.06 87 LYS A CA 1
ATOM 653 C C . LYS A 1 87 ? -1.800 3.029 -2.786 1.00 96.06 87 LYS A C 1
ATOM 655 O O . LYS A 1 87 ? -1.667 2.539 -3.903 1.00 96.06 87 LYS A O 1
ATOM 660 N N . ASP A 1 88 ? -0.824 3.681 -2.161 1.00 96.44 88 ASP A N 1
ATOM 661 C CA . ASP A 1 88 ? 0.494 3.816 -2.779 1.00 96.44 88 ASP A CA 1
ATOM 662 C C . ASP A 1 88 ? 1.166 2.449 -2.941 1.00 96.44 88 ASP A C 1
ATOM 664 O O . ASP A 1 88 ? 1.750 2.179 -3.990 1.00 96.44 88 ASP A O 1
ATOM 668 N N . PHE A 1 89 ? 1.005 1.544 -1.974 1.00 97.81 89 PHE A N 1
ATOM 669 C CA . PHE A 1 89 ? 1.506 0.180 -2.109 1.00 97.81 89 PHE A CA 1
ATOM 670 C C . PHE A 1 89 ? 0.818 -0.608 -3.240 1.00 97.81 89 PHE A C 1
ATOM 672 O O . PHE A 1 89 ? 1.491 -1.218 -4.069 1.00 97.81 89 PHE A O 1
ATOM 679 N N . GLU A 1 90 ? -0.512 -0.582 -3.327 1.00 96.62 90 GLU A N 1
ATOM 680 C CA . GLU A 1 90 ? -1.252 -1.282 -4.381 1.00 96.62 90 GLU A CA 1
ATOM 681 C C . GLU A 1 90 ? -1.021 -0.642 -5.757 1.00 96.62 90 GLU A C 1
ATOM 683 O O . GLU A 1 90 ? -1.033 -1.350 -6.761 1.00 96.62 90 GLU A O 1
ATOM 688 N N . ALA A 1 91 ? -0.730 0.660 -5.822 1.00 94.31 91 ALA A N 1
ATOM 689 C CA . ALA A 1 91 ? -0.255 1.313 -7.038 1.00 94.31 91 ALA A CA 1
ATOM 690 C C . ALA A 1 91 ? 1.145 0.836 -7.433 1.00 94.31 91 ALA A C 1
ATOM 692 O O . ALA A 1 91 ? 1.382 0.541 -8.605 1.00 94.31 91 ALA A O 1
ATOM 693 N N . ALA A 1 92 ? 2.062 0.688 -6.473 1.00 94.06 92 ALA A N 1
ATOM 694 C CA . ALA A 1 92 ? 3.364 0.074 -6.724 1.00 94.06 92 ALA A CA 1
ATOM 695 C C . ALA A 1 92 ? 3.199 -1.358 -7.260 1.00 94.06 92 ALA A C 1
ATOM 697 O O . ALA A 1 92 ? 3.836 -1.717 -8.250 1.00 94.06 92 ALA A O 1
ATOM 698 N N . ARG A 1 93 ? 2.287 -2.148 -6.672 1.00 93.50 93 ARG A N 1
ATOM 699 C CA . ARG A 1 93 ? 1.949 -3.506 -7.128 1.00 93.50 93 ARG A CA 1
ATOM 700 C C . ARG A 1 93 ? 1.353 -3.503 -8.535 1.00 93.50 93 ARG A C 1
ATOM 702 O O . ARG A 1 93 ? 1.715 -4.364 -9.334 1.00 93.50 93 ARG A O 1
ATOM 709 N N . TYR A 1 94 ? 0.514 -2.527 -8.868 1.00 91.25 94 TYR A N 1
ATOM 710 C CA . TYR A 1 94 ? -0.023 -2.358 -10.218 1.00 91.25 94 TYR A CA 1
ATOM 711 C C . TYR A 1 94 ? 1.075 -2.150 -11.251 1.00 91.25 94 TYR A C 1
ATOM 713 O O . TYR A 1 94 ? 1.138 -2.890 -12.232 1.00 91.25 94 TYR A O 1
ATOM 721 N N . PHE A 1 95 ? 2.003 -1.223 -11.012 1.00 87.75 95 PHE A N 1
ATOM 722 C CA . PHE A 1 95 ? 3.131 -1.038 -11.923 1.00 87.75 95 PHE A CA 1
ATOM 723 C C . PHE A 1 95 ? 4.023 -2.277 -11.968 1.00 87.75 95 PHE A C 1
ATOM 725 O O . PHE A 1 95 ? 4.287 -2.786 -13.055 1.00 87.75 95 PHE A O 1
ATOM 732 N N . TYR A 1 96 ? 4.402 -2.814 -10.806 1.00 87.88 96 TYR A N 1
ATOM 733 C CA . TYR A 1 96 ? 5.268 -3.984 -10.698 1.00 87.88 96 TYR A CA 1
ATOM 734 C C . TYR A 1 96 ? 4.686 -5.203 -11.417 1.00 87.88 96 TYR A C 1
ATOM 736 O O . TYR A 1 96 ? 5.418 -5.903 -12.093 1.00 87.88 96 TYR A O 1
ATOM 744 N N . THR A 1 97 ? 3.381 -5.454 -11.355 1.00 86.38 97 THR A N 1
ATOM 745 C CA . THR A 1 97 ? 2.768 -6.649 -11.967 1.00 86.38 97 THR A CA 1
ATOM 746 C C . THR A 1 97 ? 2.306 -6.450 -13.410 1.00 86.38 97 THR A C 1
ATOM 748 O O . THR A 1 97 ? 1.645 -7.329 -13.968 1.00 86.38 97 THR A O 1
ATOM 751 N N . GLY A 1 98 ? 2.626 -5.310 -14.026 1.00 81.12 98 GLY A N 1
ATOM 752 C CA . GLY A 1 98 ? 2.172 -5.006 -15.380 1.00 81.12 98 GLY A CA 1
ATOM 753 C C . GLY A 1 98 ? 0.662 -4.770 -15.470 1.00 81.12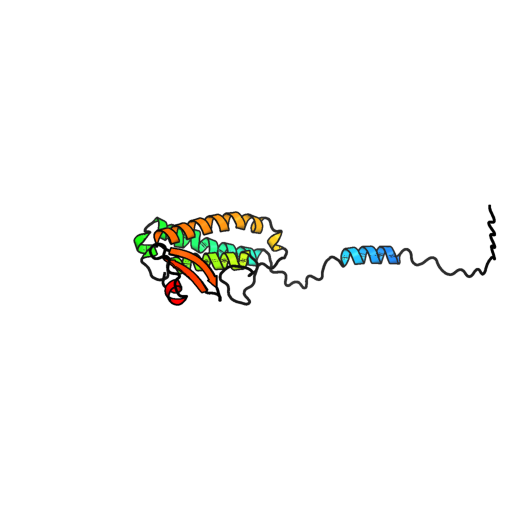 98 GLY A C 1
ATOM 754 O O . GLY A 1 98 ? 0.049 -5.066 -16.487 1.00 81.12 98 GLY A O 1
ATOM 755 N N . GLY A 1 99 ? 0.042 -4.292 -14.392 1.00 82.75 99 GLY A N 1
ATOM 756 C CA . GLY A 1 99 ? -1.393 -4.023 -14.302 1.00 82.75 99 GLY A CA 1
ATOM 757 C C . GLY A 1 99 ? -2.268 -5.228 -13.953 1.00 82.75 99 GLY A C 1
ATOM 758 O O . GLY A 1 99 ? -3.488 -5.105 -13.920 1.00 82.75 99 GLY A O 1
ATOM 759 N N . LYS A 1 100 ? -1.671 -6.393 -13.674 1.00 85.44 100 LYS A N 1
ATOM 760 C CA . LYS A 1 100 ? -2.408 -7.631 -13.360 1.00 85.44 100 LYS A CA 1
ATOM 761 C C . LYS A 1 100 ? -2.996 -7.647 -11.947 1.00 85.44 100 LYS A C 1
ATOM 763 O O . LYS A 1 100 ? -3.927 -8.402 -11.686 1.00 85.44 100 LYS A O 1
ATOM 768 N N . GLN A 1 101 ? -2.421 -6.879 -11.024 1.00 90.00 101 GLN A N 1
ATOM 769 C CA . GLN A 1 101 ? -2.819 -6.828 -9.616 1.00 90.00 101 GLN A CA 1
ATOM 770 C C . GLN A 1 101 ? -2.746 -5.398 -9.082 1.00 90.00 101 GLN A C 1
ATOM 772 O O . GLN A 1 101 ? -2.037 -4.570 -9.636 1.00 90.00 101 GLN A O 1
ATOM 777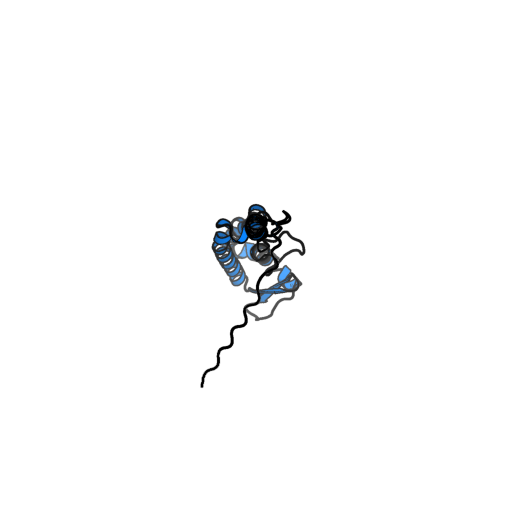 N N . GLY A 1 102 ? -3.401 -5.130 -7.955 1.00 91.44 102 GLY A N 1
ATOM 778 C CA . GLY A 1 102 ? -3.298 -3.851 -7.253 1.00 91.44 102 GLY A CA 1
ATOM 779 C C . GLY A 1 102 ? -4.253 -2.770 -7.760 1.00 91.44 102 GLY A C 1
ATOM 780 O O . GLY A 1 102 ? -5.189 -3.033 -8.511 1.00 91.44 102 GLY A O 1
ATOM 781 N N . TYR A 1 103 ? -4.027 -1.548 -7.285 1.00 91.81 103 TYR A N 1
ATOM 782 C CA . TYR A 1 103 ? -4.868 -0.373 -7.504 1.00 91.81 103 TYR A CA 1
ATOM 783 C C . TYR A 1 103 ? -4.219 0.493 -8.577 1.00 91.81 103 TYR A C 1
ATOM 785 O O . TYR A 1 103 ? -3.099 0.967 -8.398 1.00 91.81 103 TYR A O 1
ATOM 793 N N . GLY A 1 104 ? -4.902 0.740 -9.688 1.00 85.50 104 GLY A N 1
ATOM 794 C CA . GLY A 1 104 ? -4.282 1.403 -10.828 1.00 85.50 104 GLY A CA 1
ATOM 795 C C . GLY A 1 104 ? -5.277 2.144 -11.695 1.00 85.50 104 GLY A C 1
ATOM 796 O O . GLY A 1 104 ? -6.467 1.851 -11.724 1.00 85.50 104 GLY A O 1
ATOM 797 N N . ARG A 1 105 ? -4.782 3.141 -12.429 1.00 75.31 105 ARG A N 1
ATOM 798 C CA . ARG A 1 105 ? -5.597 3.837 -13.423 1.00 75.31 105 ARG A CA 1
ATOM 799 C C . ARG A 1 105 ? -5.539 3.060 -14.744 1.00 75.31 105 ARG A C 1
ATOM 801 O O . ARG A 1 105 ? -4.428 2.833 -15.233 1.00 75.31 105 ARG A O 1
ATOM 808 N N . PRO A 1 106 ? -6.686 2.731 -15.366 1.00 66.69 106 PRO A N 1
ATOM 809 C CA . PRO A 1 106 ? -6.708 2.205 -16.727 1.00 66.69 106 PRO A CA 1
ATOM 810 C C . PRO A 1 106 ? -5.908 3.113 -17.673 1.00 66.69 106 PRO A C 1
ATOM 812 O O . PRO A 1 106 ? -6.076 4.335 -17.658 1.00 66.69 106 PRO A O 1
ATOM 815 N N . GLY A 1 107 ? -4.999 2.529 -18.457 1.00 62.69 107 GLY A N 1
ATOM 816 C CA . GLY A 1 107 ? -4.137 3.263 -19.392 1.00 62.69 107 GLY A CA 1
ATOM 817 C C . GLY A 1 107 ? -2.895 3.924 -18.780 1.00 62.69 107 GLY A C 1
ATOM 818 O O . GLY A 1 107 ? -2.182 4.633 -19.488 1.00 62.69 107 GLY A O 1
ATOM 819 N N . ALA A 1 108 ? -2.605 3.718 -17.490 1.00 70.31 108 ALA A N 1
ATOM 820 C CA . ALA A 1 108 ? -1.291 4.060 -16.952 1.00 70.31 108 ALA A CA 1
ATOM 821 C C . ALA A 1 108 ? -0.207 3.187 -17.603 1.00 70.31 108 ALA A C 1
ATOM 823 O O . ALA A 1 108 ? -0.434 2.010 -17.872 1.00 70.31 108 ALA A O 1
ATOM 824 N N . VAL A 1 109 ? 0.972 3.768 -17.829 1.00 66.06 109 VAL A N 1
ATOM 825 C CA . VAL A 1 109 ? 2.134 3.050 -18.361 1.00 66.06 109 VAL A CA 1
ATOM 826 C C . VAL A 1 109 ? 2.552 1.980 -17.351 1.00 66.06 109 VAL A C 1
ATOM 828 O O . VAL A 1 109 ? 3.103 2.296 -16.298 1.00 66.06 109 VAL A O 1
ATOM 831 N N . THR A 1 110 ? 2.249 0.722 -17.649 1.00 68.12 110 THR A N 1
ATOM 832 C CA . THR A 1 110 ? 2.602 -0.432 -16.824 1.00 68.12 110 THR A CA 1
ATOM 833 C C . THR A 1 110 ? 3.938 -1.017 -17.255 1.00 68.12 110 THR A C 1
ATOM 835 O O . THR A 1 110 ? 4.400 -0.828 -18.382 1.00 68.12 110 THR A O 1
ATOM 838 N N . CYS A 1 111 ? 4.572 -1.755 -16.348 1.00 64.00 111 CYS A N 1
ATOM 839 C CA . CYS A 1 111 ? 5.672 -2.635 -16.706 1.00 64.00 111 CYS A CA 1
ATOM 840 C C . CYS A 1 111 ? 5.089 -3.833 -17.464 1.00 64.00 111 CYS A C 1
ATOM 842 O O . CYS A 1 111 ? 4.827 -4.878 -16.871 1.00 64.00 111 CYS A O 1
ATOM 844 N N . ASP A 1 112 ? 4.799 -3.674 -18.754 1.00 59.12 112 ASP A N 1
ATOM 845 C CA . ASP A 1 112 ? 4.428 -4.818 -19.585 1.00 59.12 112 ASP A CA 1
ATOM 846 C C . ASP A 1 112 ? 5.559 -5.857 -19.575 1.00 59.12 112 ASP A C 1
ATOM 848 O O . ASP A 1 112 ? 6.708 -5.527 -19.255 1.00 59.12 112 ASP A O 1
ATOM 852 N N . GLN A 1 113 ? 5.249 -7.119 -19.897 1.00 57.69 113 GLN A N 1
ATOM 853 C CA . GLN A 1 113 ? 6.254 -8.186 -20.007 1.00 57.69 113 GLN A CA 1
ATOM 854 C C . GLN A 1 113 ? 7.247 -7.869 -21.137 1.00 57.69 113 GLN A C 1
ATOM 856 O O . GLN A 1 113 ? 7.119 -8.325 -22.266 1.00 57.69 113 GLN A O 1
ATOM 861 N N . GLY A 1 114 ? 8.225 -7.029 -20.818 1.00 59.81 114 GLY A N 1
ATOM 862 C CA . GLY A 1 114 ? 9.222 -6.473 -21.716 1.00 59.81 114 GLY A CA 1
ATOM 863 C C . GLY A 1 114 ? 10.579 -6.346 -21.016 1.00 59.81 114 GLY A C 1
ATOM 864 O O . GLY A 1 114 ? 10.785 -6.946 -19.953 1.00 59.81 114 GLY A O 1
ATOM 865 N N . PRO A 1 115 ? 11.512 -5.551 -21.573 1.00 59.50 115 PRO A N 1
ATOM 866 C CA . PRO A 1 115 ? 12.905 -5.470 -21.119 1.00 59.50 115 PRO A CA 1
ATOM 867 C C . PRO A 1 115 ? 13.087 -5.108 -19.637 1.00 59.50 115 PRO A C 1
ATOM 869 O O . PRO A 1 115 ? 14.111 -5.426 -19.043 1.00 59.50 115 PRO A O 1
ATOM 872 N N . ALA A 1 116 ? 12.091 -4.479 -19.008 1.00 64.38 116 ALA A N 1
ATOM 873 C CA . ALA A 1 116 ? 12.123 -4.178 -17.581 1.00 64.38 116 ALA A CA 1
ATOM 874 C C . ALA A 1 116 ? 12.208 -5.448 -16.718 1.00 64.38 116 ALA A C 1
ATOM 876 O O . ALA A 1 116 ? 12.965 -5.482 -15.760 1.00 64.38 116 ALA A O 1
ATOM 877 N N . THR A 1 117 ? 11.503 -6.524 -17.081 1.00 70.31 117 THR A N 1
ATOM 878 C CA . THR A 1 117 ? 11.452 -7.762 -16.275 1.00 70.31 117 THR A CA 1
ATOM 879 C C . THR A 1 117 ? 12.774 -8.537 -16.237 1.00 70.31 117 THR A C 1
ATOM 881 O O . THR A 1 117 ? 13.023 -9.313 -15.310 1.00 70.31 117 THR A O 1
ATOM 884 N N . ILE A 1 118 ? 13.640 -8.309 -17.228 1.00 77.06 118 ILE A N 1
ATOM 885 C CA . ILE A 1 118 ? 14.983 -8.895 -17.304 1.00 77.06 118 ILE A CA 1
ATOM 886 C C . ILE A 1 118 ? 16.054 -7.996 -16.668 1.00 77.06 118 ILE A C 1
ATOM 888 O O . ILE A 1 118 ? 17.150 -8.486 -16.395 1.00 77.06 118 ILE A O 1
ATOM 892 N N . ASP A 1 119 ? 15.742 -6.727 -16.375 1.00 81.19 119 ASP A N 1
ATOM 893 C CA . ASP A 1 119 ? 16.649 -5.794 -15.699 1.00 81.19 119 ASP A CA 1
ATOM 894 C C . ASP A 1 119 ? 16.877 -6.235 -14.233 1.00 81.19 119 ASP A C 1
ATOM 896 O O . ASP A 1 119 ? 1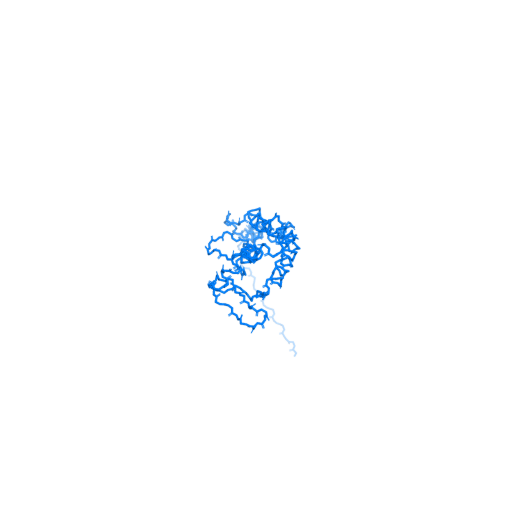5.916 -6.421 -13.474 1.00 81.19 119 ASP A O 1
ATOM 900 N N . PRO A 1 120 ? 18.135 -6.402 -13.782 1.00 84.56 120 PRO A N 1
ATOM 901 C CA . PRO A 1 120 ? 18.439 -6.753 -12.395 1.00 84.56 120 PRO A CA 1
ATOM 902 C C . PRO A 1 120 ? 17.845 -5.783 -11.363 1.00 84.56 120 PRO A C 1
ATOM 904 O O . PRO A 1 120 ? 17.444 -6.215 -10.282 1.00 84.56 120 PRO A O 1
ATOM 907 N N . ARG A 1 121 ? 17.737 -4.489 -11.694 1.00 86.88 121 ARG A N 1
ATOM 908 C CA . ARG A 1 121 ? 17.147 -3.466 -10.816 1.00 86.88 121 ARG A CA 1
ATOM 909 C C . ARG A 1 121 ? 15.669 -3.731 -10.575 1.00 86.88 121 ARG A C 1
ATOM 911 O O . ARG A 1 121 ? 15.198 -3.568 -9.456 1.00 86.88 121 ARG A O 1
ATOM 918 N N . TYR A 1 122 ? 14.955 -4.193 -11.598 1.00 84.31 122 TYR A N 1
ATOM 919 C CA . TYR A 1 122 ? 13.553 -4.567 -11.472 1.00 84.31 122 TYR A CA 1
ATOM 920 C C . TYR A 1 122 ? 13.378 -5.828 -10.614 1.00 84.31 122 TYR A C 1
ATOM 922 O O . TYR A 1 122 ? 12.482 -5.877 -9.773 1.00 84.31 122 TYR A O 1
ATOM 930 N N . LYS A 1 123 ? 14.267 -6.825 -10.742 1.00 84.44 123 LYS A N 1
ATOM 931 C CA . LYS A 1 123 ? 14.263 -8.003 -9.850 1.00 84.44 123 LYS A CA 1
ATOM 932 C C . LYS A 1 123 ? 14.479 -7.606 -8.387 1.00 84.44 123 LYS A C 1
ATOM 934 O O . LYS A 1 123 ? 13.756 -8.086 -7.518 1.00 84.44 123 LYS A O 1
ATOM 939 N N . ALA A 1 124 ? 15.395 -6.671 -8.133 1.00 89.25 124 ALA A N 1
ATOM 940 C CA . ALA A 1 124 ? 15.656 -6.132 -6.798 1.00 89.25 124 ALA A CA 1
ATOM 941 C C . ALA A 1 124 ? 14.467 -5.353 -6.196 1.00 89.25 124 ALA A C 1
ATOM 943 O O . ALA A 1 124 ? 14.439 -5.109 -4.989 1.00 89.25 124 ALA A O 1
ATOM 944 N N . LEU A 1 125 ? 13.455 -4.976 -6.994 1.00 90.75 125 LEU A N 1
ATOM 945 C CA . LEU A 1 125 ? 12.234 -4.367 -6.460 1.00 90.75 125 LEU A CA 1
ATOM 946 C C . LEU A 1 125 ? 11.418 -5.348 -5.621 1.00 90.75 125 LEU A C 1
ATOM 948 O O . LEU A 1 125 ? 10.690 -4.889 -4.749 1.00 90.75 125 LEU A O 1
ATOM 952 N N . LYS A 1 126 ? 11.537 -6.667 -5.834 1.00 91.56 126 LYS A N 1
ATOM 953 C CA . LYS A 1 126 ? 10.769 -7.666 -5.076 1.00 91.56 126 LYS A CA 1
ATOM 954 C C . LYS A 1 126 ? 10.993 -7.532 -3.569 1.00 91.56 126 LYS A C 1
ATOM 956 O O . LYS A 1 126 ? 10.022 -7.447 -2.824 1.00 91.56 126 LYS A O 1
ATOM 961 N N . ASP A 1 127 ? 12.245 -7.406 -3.141 1.00 94.19 127 ASP A N 1
ATOM 962 C CA . ASP A 1 127 ? 12.582 -7.254 -1.722 1.00 94.19 127 ASP A CA 1
ATOM 963 C C . ASP A 1 127 ? 12.062 -5.921 -1.164 1.00 94.19 127 ASP A C 1
ATOM 965 O O . ASP A 1 127 ? 11.559 -5.853 -0.042 1.00 94.19 127 ASP A O 1
ATOM 969 N N . LYS A 1 128 ? 12.115 -4.850 -1.971 1.00 95.12 128 LYS A N 1
ATOM 970 C CA . LYS A 1 128 ? 11.551 -3.544 -1.595 1.00 95.12 128 LYS A CA 1
ATOM 971 C C . LYS A 1 128 ? 10.025 -3.602 -1.467 1.00 95.12 128 LYS A C 1
ATOM 973 O O . LYS A 1 128 ? 9.474 -2.984 -0.556 1.00 95.12 128 LYS A O 1
ATOM 978 N N . MET A 1 129 ? 9.353 -4.333 -2.358 1.00 96.75 129 MET A N 1
ATOM 979 C CA . MET A 1 129 ? 7.909 -4.572 -2.315 1.00 96.75 129 MET A CA 1
ATOM 980 C C . MET A 1 129 ? 7.537 -5.353 -1.054 1.00 96.75 129 MET A C 1
ATOM 982 O O . MET A 1 129 ? 6.666 -4.909 -0.313 1.00 96.75 129 MET A O 1
ATOM 986 N N . ASP A 1 130 ? 8.227 -6.455 -0.759 1.00 96.81 130 ASP A N 1
ATOM 987 C CA . ASP A 1 130 ? 7.950 -7.280 0.423 1.00 96.81 130 ASP A CA 1
ATOM 988 C C . ASP A 1 130 ? 8.148 -6.487 1.725 1.00 96.81 130 ASP A C 1
ATOM 990 O O . ASP A 1 130 ? 7.299 -6.515 2.620 1.00 96.81 130 ASP A O 1
ATOM 994 N N . ALA A 1 131 ? 9.235 -5.712 1.811 1.00 97.00 131 ALA A N 1
ATOM 995 C CA . ALA A 1 131 ? 9.509 -4.856 2.962 1.00 97.00 131 ALA A CA 1
ATOM 996 C C . ALA A 1 131 ? 8.442 -3.764 3.143 1.00 97.00 131 ALA A C 1
ATOM 998 O O . ALA A 1 131 ? 8.026 -3.477 4.267 1.00 97.00 131 ALA A O 1
ATOM 999 N N . ALA A 1 132 ? 7.978 -3.151 2.051 1.00 97.88 132 ALA A N 1
ATOM 1000 C CA . ALA A 1 132 ? 6.906 -2.164 2.107 1.00 97.88 132 ALA A CA 1
ATOM 1001 C C . ALA A 1 132 ? 5.558 -2.799 2.482 1.00 97.88 132 ALA A C 1
ATOM 1003 O O . ALA A 1 132 ? 4.823 -2.224 3.283 1.00 97.88 132 ALA A O 1
ATOM 1004 N N . GLU A 1 133 ? 5.249 -3.995 1.973 1.00 98.12 133 GLU A N 1
ATOM 1005 C CA . GLU A 1 133 ? 4.024 -4.717 2.324 1.00 98.12 133 GLU A CA 1
ATOM 1006 C C . GLU A 1 133 ? 3.974 -5.032 3.820 1.00 98.12 133 GLU A C 1
ATOM 1008 O O . GLU A 1 133 ? 2.933 -4.851 4.453 1.00 98.12 133 GLU A O 1
ATOM 1013 N N . ALA A 1 134 ? 5.100 -5.461 4.397 1.00 98.31 134 ALA A N 1
ATOM 1014 C CA . ALA A 1 134 ? 5.213 -5.724 5.827 1.00 98.31 134 ALA A CA 1
ATOM 1015 C C . ALA A 1 134 ? 4.916 -4.467 6.662 1.00 98.31 134 ALA A C 1
ATOM 1017 O O . ALA A 1 134 ? 4.120 -4.528 7.599 1.00 98.31 134 ALA A O 1
ATOM 1018 N N . LYS A 1 135 ? 5.475 -3.314 6.270 1.00 98.31 135 LYS A N 1
ATOM 1019 C CA . LYS A 1 135 ? 5.218 -2.020 6.924 1.00 98.31 135 LYS A CA 1
ATOM 1020 C C . LYS A 1 135 ? 3.749 -1.610 6.851 1.00 98.31 135 LYS A C 1
ATOM 1022 O O . LYS A 1 135 ? 3.191 -1.151 7.843 1.00 98.31 135 LYS A O 1
ATOM 1027 N N . VAL A 1 136 ? 3.102 -1.782 5.695 1.00 98.25 136 VAL A N 1
ATOM 1028 C CA . VAL A 1 136 ? 1.668 -1.474 5.560 1.00 98.25 136 VAL A CA 1
ATOM 1029 C C . VAL A 1 136 ? 0.824 -2.423 6.408 1.00 98.25 136 VAL A C 1
ATOM 1031 O O . VAL A 1 136 ? -0.046 -1.955 7.134 1.00 98.25 136 VAL A O 1
ATOM 1034 N N . LYS A 1 137 ? 1.133 -3.725 6.424 1.00 98.19 137 LYS A N 1
ATOM 1035 C CA . LYS A 1 137 ? 0.451 -4.703 7.292 1.00 98.19 137 LYS A CA 1
ATOM 1036 C C . LYS A 1 137 ? 0.580 -4.378 8.781 1.00 98.19 137 LYS A C 1
ATOM 1038 O O . LYS A 1 137 ? -0.333 -4.668 9.550 1.00 98.19 137 LYS A O 1
ATOM 1043 N N . GLU A 1 138 ? 1.693 -3.788 9.207 1.00 98.12 138 GLU A N 1
ATOM 1044 C CA . GLU A 1 138 ? 1.852 -3.314 10.584 1.00 98.12 138 GLU A CA 1
ATOM 1045 C C . GLU A 1 138 ? 0.890 -2.161 10.901 1.00 98.12 138 GLU A C 1
ATOM 1047 O O . GLU A 1 138 ? 0.187 -2.209 11.912 1.00 98.12 138 GLU A O 1
ATOM 1052 N N . MET A 1 139 ? 0.784 -1.175 10.003 1.00 98.19 139 MET A N 1
ATOM 1053 C CA . MET A 1 139 ? -0.162 -0.059 10.138 1.00 98.19 139 MET A CA 1
ATOM 1054 C C . MET A 1 139 ? -1.624 -0.536 10.143 1.00 98.19 139 MET A C 1
ATOM 1056 O O . MET A 1 139 ? -2.436 -0.040 10.924 1.00 98.19 139 MET A O 1
ATOM 1060 N N . GLU A 1 140 ? -1.955 -1.534 9.321 1.00 97.88 140 GLU A N 1
ATOM 1061 C CA . GLU A 1 140 ? -3.283 -2.160 9.256 1.00 97.88 140 GLU A CA 1
ATOM 1062 C C . GLU A 1 140 ? -3.676 -2.798 10.586 1.00 97.88 140 GLU A C 1
ATOM 1064 O O . GLU A 1 140 ? -4.703 -2.445 11.175 1.00 97.88 140 GLU A O 1
ATOM 1069 N N . LYS A 1 141 ? -2.803 -3.662 11.116 1.00 96.50 141 LYS A N 1
ATOM 1070 C CA . LYS A 1 141 ? -2.996 -4.300 12.422 1.00 96.50 141 LYS A CA 1
ATOM 1071 C C . LYS A 1 141 ? -3.125 -3.270 13.540 1.00 96.50 141 LYS A C 1
ATOM 1073 O O . LYS A 1 141 ? -3.990 -3.420 14.398 1.00 96.50 141 LYS A O 1
ATOM 1078 N N . ALA A 1 142 ? -2.305 -2.219 13.516 1.00 96.75 142 ALA A N 1
ATOM 1079 C CA . ALA A 1 142 ? -2.346 -1.158 14.517 1.00 96.75 142 ALA A CA 1
ATOM 1080 C C . ALA A 1 142 ? -3.662 -0.361 14.485 1.00 96.75 142 ALA A C 1
ATOM 1082 O O . ALA A 1 142 ? -4.154 0.040 15.540 1.00 96.75 142 ALA A O 1
ATOM 1083 N N . LYS A 1 143 ? -4.258 -0.161 13.300 1.00 96.06 143 LYS A N 1
ATOM 1084 C CA . LYS A 1 143 ? -5.570 0.493 13.164 1.00 96.06 143 LYS A CA 1
ATOM 1085 C C . LYS A 1 143 ? -6.749 -0.454 13.437 1.00 96.06 143 LYS A C 1
ATOM 1087 O O . LYS A 1 143 ? -7.845 0.017 13.723 1.00 96.06 143 LYS A O 1
ATOM 1092 N N . GLY A 1 144 ? -6.523 -1.768 13.396 1.00 96.75 144 GLY A N 1
ATOM 1093 C CA . GLY A 1 144 ? -7.546 -2.792 13.629 1.00 96.75 144 GLY A CA 1
ATOM 1094 C C . GLY A 1 144 ? -8.253 -3.271 12.360 1.00 96.75 144 GLY A C 1
ATOM 1095 O O . GLY A 1 144 ? -9.376 -3.764 12.446 1.00 96.75 144 GLY A O 1
ATOM 1096 N N . TYR A 1 145 ? -7.601 -3.149 11.204 1.00 97.19 145 TYR A N 1
ATOM 1097 C CA . TYR A 1 145 ? -8.134 -3.577 9.912 1.00 97.19 145 TYR A CA 1
ATOM 1098 C C . TYR A 1 145 ? -7.209 -4.588 9.237 1.00 97.19 145 TYR A C 1
ATOM 1100 O O . TYR A 1 145 ? -6.006 -4.609 9.476 1.00 97.19 145 TYR A O 1
ATOM 1108 N N . GLU A 1 146 ? -7.772 -5.421 8.373 1.00 96.69 146 GLU A N 1
ATOM 1109 C CA . GLU A 1 146 ? -7.050 -6.346 7.506 1.00 96.69 146 GLU A CA 1
ATOM 1110 C C . GLU A 1 146 ? -7.394 -6.028 6.051 1.00 96.69 146 GLU A C 1
ATOM 1112 O O . GLU A 1 146 ? -8.568 -5.907 5.700 1.00 96.69 146 GLU A O 1
ATOM 1117 N N . PHE A 1 147 ? -6.379 -5.872 5.202 1.00 97.56 147 PHE A N 1
ATOM 1118 C CA . PHE A 1 147 ? -6.590 -5.707 3.767 1.00 97.56 147 PHE A CA 1
ATOM 1119 C C . PHE A 1 147 ? -7.130 -6.999 3.150 1.00 97.56 147 PHE A C 1
ATOM 1121 O O . PHE A 1 147 ? -6.530 -8.063 3.298 1.00 97.56 147 PHE A O 1
ATOM 1128 N N . VAL A 1 148 ? -8.249 -6.889 2.436 1.00 96.44 148 VAL A N 1
ATOM 1129 C CA . VAL A 1 148 ? -8.912 -8.019 1.769 1.00 96.44 148 VAL A CA 1
ATOM 1130 C C . VAL A 1 148 ? -8.436 -8.144 0.326 1.00 96.44 148 VAL A C 1
ATOM 1132 O O . VAL A 1 148 ? -8.150 -9.241 -0.150 1.00 96.44 148 VAL A O 1
ATOM 1135 N N . GLY A 1 149 ? -8.335 -7.021 -0.383 1.00 95.94 149 GLY A N 1
ATOM 1136 C CA . GLY A 1 149 ? -7.986 -7.020 -1.795 1.00 95.94 149 GLY A CA 1
ATOM 1137 C C . GLY A 1 149 ? -8.325 -5.712 -2.498 1.00 95.94 149 GLY A C 1
ATOM 1138 O O . GLY A 1 149 ? -8.810 -4.756 -1.891 1.00 95.94 149 GLY A O 1
ATOM 1139 N N . VAL A 1 150 ? -8.078 -5.694 -3.808 1.00 95.19 150 VAL A N 1
ATOM 1140 C CA . VAL A 1 150 ? -8.575 -4.648 -4.706 1.00 95.19 150 VAL A CA 1
ATOM 1141 C C . VAL A 1 150 ? -9.677 -5.238 -5.581 1.00 95.19 150 VAL A C 1
ATOM 1143 O O . VAL A 1 150 ? -9.453 -6.251 -6.242 1.00 95.19 150 VAL A O 1
ATOM 1146 N N . LYS A 1 151 ? -10.853 -4.605 -5.603 1.00 92.12 151 LYS A N 1
ATOM 1147 C CA . LYS A 1 151 ? -12.007 -5.012 -6.418 1.00 92.12 151 LYS A CA 1
ATOM 1148 C C . LYS A 1 151 ? -12.650 -3.788 -7.055 1.00 92.12 151 LYS A C 1
ATOM 1150 O O . LYS A 1 151 ? -12.856 -2.790 -6.374 1.00 92.12 151 LYS A O 1
ATOM 1155 N N . ASP A 1 152 ? -12.936 -3.849 -8.354 1.00 89.06 152 ASP A N 1
ATOM 1156 C CA . ASP A 1 152 ? -13.522 -2.732 -9.115 1.00 89.06 152 ASP A CA 1
ATOM 1157 C C . ASP A 1 152 ? -12.751 -1.413 -8.913 1.00 89.06 152 ASP A C 1
ATOM 1159 O O . ASP A 1 152 ? -13.324 -0.334 -8.794 1.00 89.06 152 ASP A O 1
ATOM 1163 N N . ASN A 1 153 ? -11.419 -1.526 -8.828 1.00 88.94 153 ASN A N 1
ATOM 1164 C CA . ASN A 1 153 ? -10.488 -0.441 -8.512 1.00 88.94 153 ASN A CA 1
ATOM 1165 C C . ASN A 1 153 ? -10.738 0.257 -7.157 1.00 88.94 153 ASN A C 1
ATOM 1167 O O . ASN A 1 153 ? -10.388 1.419 -6.981 1.00 88.94 153 ASN A O 1
ATOM 1171 N N . ASN A 1 154 ? -11.303 -0.458 -6.186 1.00 92.06 154 ASN A N 1
ATOM 1172 C CA . ASN A 1 154 ? -11.433 -0.037 -4.795 1.00 92.06 154 ASN A CA 1
ATOM 1173 C C . ASN A 1 154 ? -10.586 -0.928 -3.892 1.00 92.06 154 ASN A C 1
ATOM 1175 O O . ASN A 1 154 ? -10.491 -2.134 -4.109 1.00 92.06 154 ASN A O 1
ATOM 1179 N N . ILE A 1 155 ? -9.979 -0.328 -2.873 1.00 95.69 155 ILE A N 1
AT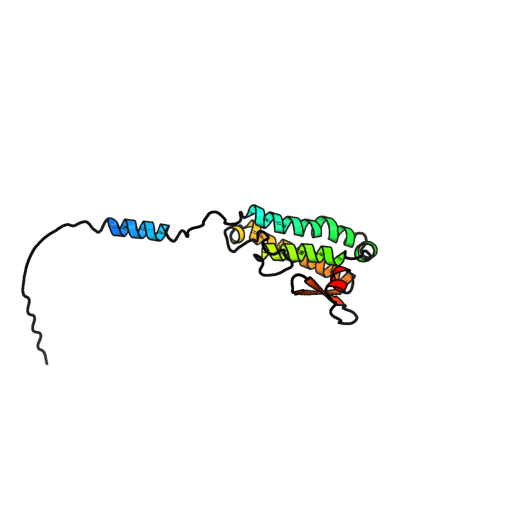OM 1180 C CA . ILE A 1 155 ? -9.220 -1.031 -1.835 1.00 95.69 155 ILE A CA 1
ATOM 1181 C C . ILE A 1 155 ? -10.206 -1.414 -0.742 1.00 95.69 155 ILE A C 1
ATOM 1183 O O . ILE A 1 155 ? -10.870 -0.533 -0.202 1.00 95.69 155 ILE A O 1
ATOM 1187 N N . LEU A 1 156 ? -10.295 -2.706 -0.439 1.00 96.12 156 LEU A N 1
ATOM 1188 C CA . LEU A 1 156 ? -11.258 -3.248 0.511 1.00 96.12 156 LEU A CA 1
ATOM 1189 C C . LEU A 1 156 ? -10.568 -3.738 1.777 1.00 96.12 156 LEU A C 1
ATOM 1191 O O . LEU A 1 156 ? -9.494 -4.351 1.735 1.00 96.12 156 LEU A O 1
ATOM 1195 N N . TYR A 1 157 ? -11.229 -3.489 2.901 1.00 97.25 157 TYR A N 1
ATOM 1196 C CA . TYR A 1 157 ? -10.768 -3.861 4.228 1.00 97.25 157 TYR A CA 1
ATOM 1197 C C . TYR A 1 157 ? -11.821 -4.636 4.998 1.00 97.25 157 TYR A C 1
ATOM 1199 O O . TYR A 1 157 ? -13.020 -4.488 4.780 1.00 97.25 157 TYR A O 1
ATOM 1207 N N . LYS A 1 158 ? -11.349 -5.413 5.964 1.00 96.88 158 LYS A N 1
ATOM 1208 C CA . LYS A 1 158 ? -12.156 -6.079 6.976 1.00 96.88 158 LYS A CA 1
ATOM 1209 C C . LYS A 1 158 ? -11.770 -5.547 8.348 1.00 96.88 158 LYS A C 1
ATOM 1211 O O . LYS A 1 158 ? -10.586 -5.487 8.676 1.00 96.88 158 LYS A O 1
ATOM 1216 N N . ASP A 1 159 ? -12.754 -5.173 9.153 1.00 96.56 159 ASP A N 1
ATOM 1217 C CA . ASP A 1 159 ? -12.538 -4.848 10.563 1.00 96.56 159 ASP A CA 1
ATOM 1218 C C . ASP A 1 159 ? -12.181 -6.135 11.325 1.00 96.56 159 ASP A C 1
ATOM 1220 O O . ASP A 1 159 ? -12.907 -7.129 11.271 1.00 96.56 159 ASP A O 1
ATOM 1224 N N . ILE A 1 160 ? -11.047 -6.137 12.029 1.00 95.81 160 ILE A N 1
ATOM 1225 C CA . ILE A 1 160 ? -10.534 -7.338 12.707 1.00 95.81 160 ILE A CA 1
ATOM 1226 C C . ILE A 1 160 ? -11.409 -7.728 13.906 1.00 95.81 160 ILE A C 1
ATOM 1228 O O . ILE A 1 160 ? -11.528 -8.911 14.219 1.00 95.81 160 ILE A O 1
ATOM 1232 N N . LYS A 1 161 ? -12.022 -6.758 14.594 1.00 94.94 161 LYS A N 1
ATOM 1233 C CA . LYS A 1 161 ? -12.822 -7.013 15.801 1.00 94.94 161 LYS A CA 1
ATOM 1234 C C . LYS A 1 161 ? -14.170 -7.630 15.462 1.00 94.94 161 LYS A C 1
ATOM 1236 O O . LYS A 1 161 ? -14.636 -8.511 16.174 1.00 94.94 161 LYS A O 1
ATOM 1241 N N . THR A 1 162 ? -14.806 -7.131 14.410 1.00 95.25 162 THR A N 1
ATOM 1242 C CA . THR A 1 162 ? -16.165 -7.531 14.022 1.00 95.25 162 THR A CA 1
ATOM 1243 C C . THR A 1 162 ? -16.180 -8.558 12.896 1.00 95.25 162 THR A C 1
ATOM 1245 O O . THR A 1 162 ? -17.196 -9.212 12.679 1.00 95.25 162 THR A O 1
ATOM 1248 N N . GLY A 1 163 ? -15.077 -8.697 12.158 1.00 94.38 163 GLY A N 1
ATOM 1249 C CA . GLY A 1 163 ? -14.995 -9.526 10.958 1.00 94.38 163 GLY A CA 1
ATOM 1250 C C . GLY A 1 163 ? -15.770 -8.965 9.762 1.00 94.38 163 GLY A C 1
ATOM 1251 O O . GLY A 1 163 ? -15.824 -9.626 8.726 1.00 94.38 163 GLY A O 1
ATOM 1252 N N . LYS A 1 164 ? -16.369 -7.772 9.879 1.00 96.25 164 LYS A N 1
ATOM 1253 C CA . LYS A 1 164 ? -17.167 -7.148 8.819 1.00 96.25 164 LYS A CA 1
ATOM 1254 C C . LYS A 1 164 ? -16.251 -6.599 7.722 1.00 96.25 164 LYS A C 1
ATOM 1256 O O . LYS A 1 164 ? -15.355 -5.804 8.004 1.00 96.25 164 LYS A O 1
ATOM 1261 N N . GLU A 1 165 ? -16.511 -6.983 6.474 1.00 96.00 165 GLU A N 1
ATOM 1262 C CA . GLU A 1 165 ? -15.938 -6.315 5.302 1.00 96.00 165 GLU A CA 1
ATOM 1263 C C . GLU A 1 165 ? -16.601 -4.946 5.107 1.00 96.00 165 GLU A C 1
ATOM 1265 O O . GLU A 1 165 ? -17.824 -4.802 5.193 1.00 96.00 165 GLU A O 1
ATOM 1270 N N . LEU A 1 166 ? -15.779 -3.930 4.890 1.00 94.69 166 LEU A N 1
ATOM 1271 C CA . LEU A 1 166 ? -16.213 -2.558 4.697 1.00 94.69 166 LEU A CA 1
ATOM 1272 C C . LEU A 1 166 ? -16.633 -2.325 3.245 1.00 94.69 166 LEU A C 1
ATOM 1274 O O . LEU A 1 166 ? -16.046 -2.869 2.309 1.00 94.69 166 LEU A O 1
ATOM 1278 N N . SER A 1 167 ? -17.601 -1.435 3.051 1.00 93.94 167 SER A N 1
ATOM 1279 C CA . SER A 1 167 ? -17.879 -0.855 1.736 1.00 93.94 167 SER A CA 1
ATOM 1280 C C . SER A 1 167 ? -16.673 -0.069 1.200 1.00 93.94 167 SER A C 1
ATOM 1282 O O . SER A 1 167 ? -15.730 0.246 1.933 1.00 93.94 167 SER A O 1
ATOM 1284 N N . ALA A 1 168 ? -16.698 0.277 -0.091 1.00 90.69 168 ALA A N 1
ATOM 1285 C CA . ALA A 1 168 ? -15.656 1.100 -0.707 1.00 90.69 168 ALA A CA 1
ATOM 1286 C C . ALA A 1 168 ? -15.536 2.480 -0.034 1.00 90.69 168 ALA A C 1
ATOM 1288 O O . ALA A 1 168 ? -14.423 2.930 0.235 1.00 90.69 168 ALA A O 1
ATOM 1289 N N . ASP A 1 169 ? -16.666 3.105 0.306 1.00 91.69 169 ASP A N 1
ATOM 1290 C CA . ASP A 1 169 ? -16.693 4.407 0.979 1.00 91.69 169 ASP A CA 1
ATOM 1291 C C . ASP A 1 169 ? -16.147 4.312 2.407 1.00 91.69 169 ASP A C 1
ATOM 1293 O O . ASP A 1 169 ? -15.303 5.114 2.804 1.00 91.69 169 ASP A O 1
ATOM 1297 N N . GLU A 1 170 ? -16.570 3.305 3.181 1.00 93.88 170 GLU A N 1
ATOM 1298 C CA . GLU A 1 170 ? -16.016 3.051 4.518 1.00 93.88 170 GLU A CA 1
ATOM 1299 C C . GLU A 1 170 ? -14.501 2.806 4.430 1.00 93.88 170 GLU A C 1
ATOM 1301 O O . GLU A 1 170 ? -13.734 3.406 5.180 1.00 93.88 170 GLU A O 1
ATOM 1306 N N . SER A 1 171 ? -14.059 2.003 3.458 1.00 92.25 171 SER A N 1
ATOM 1307 C CA . SER A 1 171 ? -12.641 1.721 3.216 1.00 92.25 171 SER A CA 1
ATOM 1308 C C . SER A 1 171 ? -11.850 2.966 2.802 1.00 92.25 171 SER A C 1
ATOM 1310 O O . SER A 1 171 ? -10.702 3.111 3.200 1.00 92.25 171 SER A O 1
ATOM 1312 N N . GLY A 1 172 ? -12.432 3.894 2.040 1.00 90.75 172 GLY A N 1
ATOM 1313 C CA . GLY A 1 172 ? -11.779 5.150 1.648 1.00 90.75 172 GLY A CA 1
ATOM 1314 C C . GLY A 1 172 ? -11.502 6.106 2.814 1.00 90.75 172 GLY A C 1
ATOM 1315 O O . GLY A 1 172 ? -10.674 7.013 2.692 1.00 90.75 172 GLY A O 1
ATOM 1316 N N . ASN A 1 173 ? -12.173 5.903 3.949 1.00 91.38 173 ASN A N 1
ATOM 1317 C CA . ASN A 1 173 ? -12.094 6.774 5.118 1.00 91.38 173 ASN A CA 1
ATOM 1318 C C . ASN A 1 173 ? -11.143 6.267 6.214 1.00 91.38 173 ASN A C 1
ATOM 1320 O O . ASN A 1 173 ? -10.900 6.994 7.184 1.00 91.38 173 ASN A O 1
ATOM 1324 N N . ILE A 1 174 ? -10.574 5.061 6.077 1.00 88.94 174 ILE A N 1
ATOM 1325 C CA . ILE A 1 174 ? -9.634 4.503 7.067 1.00 88.94 174 ILE A CA 1
ATOM 1326 C C . ILE A 1 174 ? -8.190 4.922 6.812 1.00 88.94 174 ILE A C 1
ATOM 1328 O O . ILE A 1 174 ? -7.758 5.058 5.663 1.00 88.94 174 ILE A O 1
#

Organism: NCBI:txid3048010

Secondary structure (DSSP, 8-state):
-------------------SHHHHHHHHHHHHTTSS----S-PPPHHHHHHHHHHHHHHIIIIIHHHHHH-HHHHHTSTTHHHHHHHHHHHHHHHHTTTSSSS--TT-----SSGGGGSHHHHTHHHHHHHHHHHHHHHHHHHTEEEEEEETTEEEEEETTT-PBPPHHHHHT-